Protein AF-A0A674JJE7-F1 (afdb_monomer)

Secondary structure (DSSP, 8-state):
------TTTTS-HHHHHHHHHHHHHHHHSPPTTEEEEE-SS-TT-EEEEEPPS----GGGSPP-----TTGGGG------------

Mean predicted aligned error: 15.73 Å

Structure (mmCIF, N/CA/C/O backbone):
data_AF-A0A674JJE7-F1
#
_entry.id   AF-A0A674JJE7-F1
#
loop_
_atom_site.group_PDB
_atom_site.id
_atom_site.type_symbol
_atom_site.label_atom_id
_atom_site.label_alt_id
_atom_site.label_comp_id
_atom_site.label_asym_id
_atom_site.label_entity_id
_atom_site.label_seq_id
_atom_site.pdbx_PDB_ins_code
_atom_site.Cartn_x
_atom_site.Cartn_y
_atom_site.Cartn_z
_atom_site.occupancy
_atom_site.B_iso_or_equiv
_atom_site.auth_seq_id
_atom_site.auth_comp_id
_atom_site.auth_asym_id
_atom_site.auth_atom_id
_atom_site.pdbx_PDB_model_num
ATOM 1 N N . MET A 1 1 ? 30.047 -6.467 -1.507 1.00 48.69 1 MET A N 1
ATOM 2 C CA . MET A 1 1 ? 28.988 -5.441 -1.583 1.00 48.69 1 MET A CA 1
ATOM 3 C C . MET A 1 1 ? 27.818 -6.079 -2.307 1.00 48.69 1 MET A C 1
ATOM 5 O O . MET A 1 1 ? 28.036 -6.566 -3.407 1.00 48.69 1 MET A O 1
ATOM 9 N N . LEU A 1 2 ? 26.651 -6.197 -1.671 1.00 52.53 2 LEU A N 1
ATOM 10 C CA . LEU A 1 2 ? 25.441 -6.680 -2.341 1.00 52.53 2 LEU A CA 1
ATOM 11 C C . LEU A 1 2 ? 24.828 -5.480 -3.063 1.00 52.53 2 LEU A C 1
ATOM 13 O O . LEU A 1 2 ? 24.576 -4.459 -2.428 1.00 52.53 2 LEU A O 1
ATOM 17 N N . THR A 1 3 ? 24.670 -5.565 -4.379 1.00 56.06 3 THR A N 1
ATOM 18 C CA . THR A 1 3 ? 23.937 -4.556 -5.146 1.00 56.06 3 THR A CA 1
ATOM 19 C C . THR A 1 3 ? 22.464 -4.647 -4.75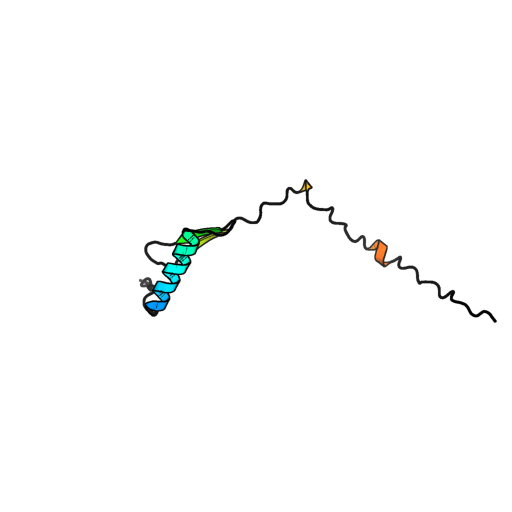0 1.00 56.06 3 THR A C 1
ATOM 21 O O . THR A 1 3 ? 21.915 -5.751 -4.823 1.00 56.06 3 THR A O 1
ATOM 24 N N . PRO A 1 4 ? 21.815 -3.556 -4.306 1.00 65.06 4 PRO A N 1
ATOM 25 C CA . PRO A 1 4 ? 20.374 -3.570 -4.116 1.00 65.06 4 PRO A CA 1
ATOM 26 C C . PRO A 1 4 ? 19.750 -3.799 -5.492 1.00 65.06 4 PRO A C 1
ATOM 28 O O . PRO A 1 4 ? 19.906 -2.992 -6.404 1.00 65.06 4 PRO A O 1
ATOM 31 N N . ASN A 1 5 ? 19.147 -4.969 -5.667 1.00 61.22 5 ASN A N 1
ATOM 32 C CA . ASN A 1 5 ? 18.453 -5.327 -6.890 1.00 61.22 5 ASN A CA 1
ATOM 33 C C . ASN A 1 5 ? 17.204 -4.443 -6.944 1.00 61.22 5 ASN A C 1
ATOM 35 O O . ASN A 1 5 ? 16.382 -4.542 -6.032 1.00 61.22 5 ASN A O 1
ATOM 39 N N . SER A 1 6 ? 17.059 -3.572 -7.945 1.00 64.19 6 SER A N 1
ATOM 40 C CA . SER A 1 6 ? 15.806 -2.827 -8.073 1.00 64.19 6 SER A CA 1
ATOM 41 C C . SER A 1 6 ? 14.740 -3.825 -8.508 1.00 64.19 6 SER A C 1
ATOM 43 O O . SER A 1 6 ? 14.809 -4.423 -9.583 1.00 64.19 6 SER A O 1
ATOM 45 N N . ASN A 1 7 ? 13.759 -4.064 -7.642 1.00 64.44 7 ASN A N 1
ATOM 46 C CA . ASN A 1 7 ? 12.770 -5.128 -7.824 1.00 64.44 7 ASN A CA 1
ATOM 47 C C . ASN A 1 7 ? 11.891 -4.909 -9.079 1.00 64.44 7 ASN A C 1
ATOM 49 O O . ASN A 1 7 ? 11.275 -5.836 -9.602 1.00 64.44 7 ASN A O 1
ATOM 53 N N . VAL A 1 8 ? 11.898 -3.685 -9.614 1.00 69.12 8 VAL A N 1
ATOM 54 C CA . VAL A 1 8 ? 11.183 -3.265 -10.825 1.00 69.12 8 VAL A CA 1
ATOM 55 C C . VAL A 1 8 ? 11.915 -3.551 -12.143 1.00 69.12 8 VAL A C 1
ATOM 57 O O . VAL A 1 8 ? 11.266 -3.555 -13.187 1.00 69.12 8 VAL A O 1
ATOM 60 N N . GLU A 1 9 ? 13.227 -3.821 -12.140 1.00 74.06 9 GLU A N 1
ATOM 61 C CA . GLU A 1 9 ? 14.041 -3.923 -13.373 1.00 74.06 9 GLU A CA 1
ATOM 62 C C . GLU A 1 9 ? 13.626 -5.082 -14.294 1.00 74.06 9 GLU A C 1
ATOM 64 O O . GLU A 1 9 ? 13.868 -5.040 -15.499 1.00 74.06 9 GLU A O 1
ATOM 69 N N . ASN A 1 10 ? 12.961 -6.102 -13.744 1.00 79.75 10 ASN A N 1
ATOM 70 C CA . ASN A 1 10 ? 12.496 -7.278 -14.484 1.00 79.75 10 ASN A CA 1
ATOM 71 C C . ASN A 1 10 ? 10.986 -7.266 -14.779 1.00 79.75 10 ASN A C 1
ATOM 73 O O . ASN A 1 10 ? 10.463 -8.229 -15.344 1.00 79.75 10 ASN A O 1
ATOM 77 N N . LEU A 1 11 ? 10.264 -6.208 -14.397 1.00 81.94 11 LEU A N 1
ATOM 78 C CA . LEU A 1 11 ? 8.817 -6.136 -14.581 1.00 81.94 11 LEU A CA 1
ATOM 79 C C . LEU A 1 11 ? 8.460 -5.445 -15.905 1.00 81.94 11 LEU A C 1
ATOM 81 O O . LEU A 1 11 ? 8.977 -4.367 -16.204 1.00 81.94 11 LEU A O 1
ATOM 85 N N . PRO A 1 12 ? 7.528 -6.003 -16.705 1.00 89.25 12 PRO A N 1
ATOM 86 C CA . PRO A 1 12 ? 7.030 -5.312 -17.885 1.00 89.25 12 PRO A CA 1
ATOM 87 C C . PRO A 1 12 ? 6.443 -3.935 -17.517 1.00 89.25 12 PRO A C 1
ATOM 89 O O . PRO A 1 12 ? 5.730 -3.833 -16.514 1.00 89.25 12 PRO A O 1
ATOM 92 N N . PRO A 1 1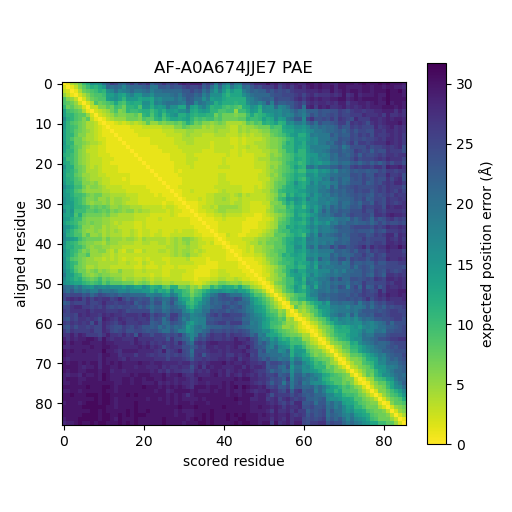3 ? 6.612 -2.888 -18.350 1.00 88.19 13 PRO A N 1
ATOM 93 C CA . PRO A 1 13 ? 6.148 -1.533 -18.024 1.00 88.19 13 PRO A CA 1
ATOM 94 C C . PRO A 1 13 ? 4.652 -1.436 -17.695 1.00 88.19 13 PRO A C 1
ATOM 96 O O . PRO A 1 13 ? 4.227 -0.599 -16.897 1.00 88.19 13 PRO A O 1
ATOM 99 N N . HIS A 1 14 ? 3.834 -2.300 -18.305 1.00 92.19 14 HIS A N 1
ATOM 100 C CA . HIS A 1 14 ? 2.402 -2.342 -18.025 1.00 92.19 14 HIS A CA 1
ATOM 101 C C . HIS A 1 14 ? 2.101 -2.862 -16.611 1.00 92.19 14 HIS A C 1
ATOM 103 O O . HIS A 1 14 ? 1.164 -2.372 -15.992 1.00 92.19 14 HIS A O 1
ATOM 109 N N . VAL A 1 15 ? 2.902 -3.796 -16.087 1.00 91.19 15 VAL A N 1
ATOM 110 C CA . VAL A 1 15 ? 2.756 -4.331 -14.726 1.00 91.19 15 VAL A CA 1
ATOM 111 C C . VAL A 1 15 ? 3.078 -3.243 -13.712 1.00 91.19 15 VAL A C 1
ATOM 113 O O . VAL A 1 15 ? 2.276 -2.997 -12.819 1.00 91.19 15 VAL A O 1
ATOM 116 N N . ILE A 1 16 ? 4.180 -2.515 -13.909 1.00 90.38 16 ILE A N 1
ATOM 117 C CA . ILE A 1 16 ? 4.571 -1.393 -13.042 1.00 90.38 16 ILE A CA 1
ATOM 118 C C . ILE A 1 16 ? 3.440 -0.357 -12.971 1.0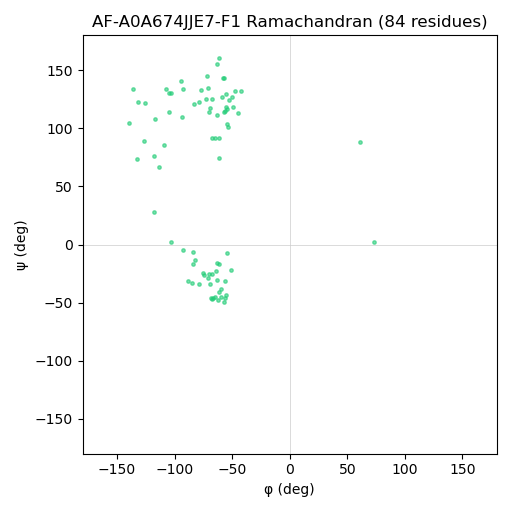0 90.38 16 ILE A C 1
ATOM 120 O O . ILE A 1 16 ? 3.025 0.049 -11.888 1.00 90.38 16 ILE A O 1
ATOM 124 N N . ARG A 1 17 ? 2.858 0.010 -14.121 1.00 91.56 17 ARG A N 1
ATOM 125 C CA . ARG A 1 17 ? 1.702 0.922 -14.179 1.00 91.56 17 ARG A CA 1
ATOM 126 C C . ARG A 1 17 ? 0.476 0.409 -13.425 1.00 91.56 17 ARG A C 1
ATOM 128 O O . ARG A 1 17 ? -0.241 1.220 -12.842 1.00 91.56 17 ARG A O 1
ATOM 135 N N . LEU A 1 18 ? 0.199 -0.894 -13.479 1.00 93.94 18 LEU A N 1
ATOM 136 C CA . LEU A 1 18 ? -0.923 -1.486 -12.749 1.00 93.94 18 LEU A CA 1
ATOM 137 C C . LEU A 1 18 ? -0.688 -1.409 -11.241 1.00 93.94 18 LEU A C 1
ATOM 139 O O . LEU A 1 18 ? -1.571 -0.932 -10.536 1.00 93.94 18 LEU A O 1
ATOM 143 N N . VAL A 1 19 ? 0.514 -1.761 -10.776 1.00 92.06 19 VAL A N 1
ATOM 144 C CA . VAL A 1 19 ? 0.891 -1.653 -9.358 1.00 92.06 19 VAL A CA 1
ATOM 145 C C . VAL A 1 19 ? 0.731 -0.213 -8.867 1.00 92.06 19 VAL A C 1
ATOM 147 O O . VAL A 1 19 ? 0.031 0.015 -7.886 1.00 92.06 19 VAL A O 1
ATOM 150 N N . TYR A 1 20 ? 1.263 0.778 -9.596 1.00 91.69 20 TYR A N 1
ATOM 151 C CA . TYR A 1 20 ? 1.070 2.196 -9.257 1.00 91.69 20 TYR A CA 1
ATOM 152 C C . TYR A 1 20 ? -0.408 2.579 -9.137 1.00 91.69 20 TYR A C 1
ATOM 154 O O . TYR A 1 20 ? -0.787 3.298 -8.215 1.00 91.69 20 TYR A O 1
ATOM 162 N N . LYS A 1 21 ? -1.254 2.109 -10.061 1.00 94.06 21 LYS A N 1
ATOM 163 C CA . LYS A 1 21 ? -2.687 2.415 -10.045 1.00 94.06 21 LYS A CA 1
ATOM 164 C C . LYS A 1 21 ? -3.373 1.822 -8.816 1.00 94.06 21 LYS A C 1
ATOM 166 O O . LYS A 1 21 ? -4.169 2.515 -8.184 1.00 94.06 21 LYS A O 1
ATOM 171 N N . GLU A 1 22 ? -3.089 0.568 -8.482 1.00 94.31 22 GLU A N 1
ATOM 172 C CA . GLU A 1 22 ? -3.709 -0.096 -7.334 1.00 94.31 22 GLU A CA 1
ATOM 173 C C . GLU A 1 22 ? -3.234 0.506 -6.016 1.00 94.31 22 GLU A C 1
ATOM 175 O O . GLU A 1 22 ? -4.062 0.871 -5.186 1.00 94.31 22 GLU A O 1
ATOM 180 N N . VAL A 1 23 ? -1.925 0.718 -5.861 1.00 93.19 23 VAL A N 1
ATOM 181 C CA . VAL A 1 23 ? -1.351 1.370 -4.677 1.00 93.19 23 VAL A CA 1
ATOM 182 C C . VAL A 1 23 ? -1.910 2.786 -4.513 1.00 93.19 23 VAL A C 1
ATOM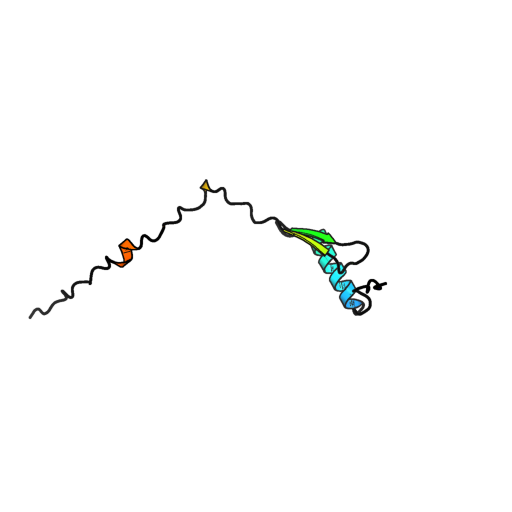 184 O O . VAL A 1 23 ? -2.359 3.150 -3.430 1.00 93.19 23 VAL A O 1
ATOM 187 N N . SER A 1 24 ? -1.987 3.568 -5.594 1.00 92.50 24 SER A N 1
ATOM 188 C CA . SER A 1 24 ? -2.596 4.902 -5.561 1.00 92.50 24 SER A CA 1
ATOM 189 C C . SER A 1 24 ? -4.074 4.849 -5.161 1.00 92.50 24 SER A C 1
ATOM 191 O O . SER A 1 24 ? -4.508 5.655 -4.338 1.00 92.50 24 SER A O 1
ATOM 193 N N . THR A 1 25 ? -4.825 3.864 -5.661 1.00 94.88 25 THR A N 1
ATOM 194 C CA . THR A 1 25 ? -6.230 3.656 -5.277 1.00 94.88 25 THR A CA 1
ATOM 195 C C . THR A 1 25 ? -6.341 3.340 -3.786 1.00 94.88 25 THR A C 1
ATOM 197 O O . THR A 1 25 ? -7.096 4.007 -3.092 1.00 94.88 25 THR A O 1
ATOM 200 N N . LEU A 1 26 ? -5.528 2.413 -3.270 1.00 93.44 26 LEU A N 1
ATOM 201 C CA . LEU A 1 26 ? -5.509 2.042 -1.851 1.00 93.44 26 LEU A CA 1
ATOM 202 C C . LEU A 1 26 ? -5.096 3.195 -0.926 1.00 93.44 26 LEU A C 1
ATOM 204 O O . LEU A 1 26 ? -5.533 3.244 0.218 1.00 93.44 26 LEU A O 1
ATOM 208 N N . THR A 1 27 ? -4.247 4.113 -1.395 1.00 91.75 27 THR A N 1
ATOM 209 C CA . THR A 1 27 ? -3.881 5.316 -0.624 1.00 91.75 27 THR A CA 1
ATOM 210 C C . THR A 1 27 ? -4.944 6.414 -0.675 1.00 91.75 27 THR A C 1
ATOM 212 O O . THR A 1 27 ? -5.112 7.133 0.305 1.00 91.75 27 THR A O 1
ATOM 215 N N . SER A 1 28 ? -5.653 6.559 -1.800 1.00 94.31 28 SER A N 1
ATOM 216 C CA . SER A 1 28 ? -6.648 7.626 -1.996 1.00 94.31 28 SER A CA 1
ATOM 217 C C . SER A 1 28 ? -8.026 7.263 -1.443 1.00 94.31 28 SER A C 1
ATOM 219 O O . SER A 1 28 ? -8.745 8.142 -0.976 1.00 94.31 28 SER A O 1
ATOM 221 N N . ASP A 1 29 ? -8.380 5.982 -1.496 1.00 94.56 29 ASP A N 1
ATOM 222 C CA . ASP A 1 29 ? -9.625 5.415 -0.978 1.00 94.56 29 ASP A CA 1
ATOM 223 C C . ASP A 1 29 ? -9.303 4.157 -0.148 1.00 94.56 29 ASP A C 1
ATOM 225 O O . ASP A 1 29 ? -9.452 3.023 -0.620 1.00 94.56 29 ASP A O 1
ATOM 229 N N . PRO A 1 30 ? -8.741 4.336 1.062 1.00 92.12 30 PRO A N 1
ATOM 230 C CA . PRO A 1 30 ? -8.351 3.219 1.903 1.00 92.12 30 PRO A CA 1
ATOM 231 C C . PRO A 1 30 ? -9.583 2.491 2.467 1.00 92.12 30 PRO A C 1
ATOM 233 O O . PRO A 1 30 ? -10.489 3.135 3.004 1.00 92.12 30 PRO A O 1
ATOM 236 N N . PRO A 1 31 ? -9.611 1.146 2.430 1.00 90.88 31 PRO A N 1
ATOM 237 C CA . PRO A 1 31 ? -10.645 0.371 3.108 1.00 90.88 31 PRO A CA 1
ATOM 238 C C . PRO A 1 31 ? -10.643 0.585 4.629 1.00 90.88 31 PRO A C 1
ATOM 240 O O . PRO A 1 31 ? -9.636 0.981 5.220 1.00 90.88 31 PRO A O 1
ATOM 243 N N . GLU A 1 32 ? -11.761 0.260 5.283 1.00 89.06 32 GLU A N 1
ATOM 244 C CA . GLU A 1 32 ? -11.891 0.395 6.737 1.00 89.06 32 GLU A CA 1
ATOM 245 C C . GLU A 1 32 ? -10.785 -0.368 7.479 1.00 89.06 32 GLU A C 1
ATOM 247 O O . GLU A 1 32 ? -10.522 -1.544 7.220 1.00 89.06 32 GLU A O 1
ATOM 252 N N . GLY A 1 33 ? -10.127 0.331 8.404 1.00 88.12 33 GLY A N 1
ATOM 253 C CA . GLY A 1 33 ? -9.033 -0.211 9.201 1.00 88.12 33 GLY A CA 1
ATOM 254 C C . GLY A 1 33 ? -7.724 -0.409 8.435 1.00 88.12 33 GLY A C 1
ATOM 255 O O . GLY A 1 33 ? -6.759 -0.866 9.032 1.00 88.12 33 GLY A O 1
ATOM 256 N N . ILE A 1 34 ? -7.627 -0.059 7.149 1.00 92.12 34 ILE A N 1
ATOM 257 C CA . ILE A 1 34 ? -6.388 -0.195 6.373 1.00 92.12 34 ILE A CA 1
ATOM 258 C C . ILE A 1 34 ? -5.737 1.177 6.180 1.00 92.12 34 ILE A C 1
ATOM 260 O O . ILE A 1 34 ? -6.370 2.127 5.735 1.00 92.12 34 ILE A O 1
ATOM 264 N N . LYS A 1 35 ? -4.438 1.282 6.472 1.00 91.50 35 LYS A N 1
ATOM 265 C CA . LYS A 1 35 ? -3.602 2.448 6.140 1.00 91.50 35 LYS A CA 1
ATOM 266 C C . LYS A 1 35 ? -2.385 1.987 5.354 1.00 91.50 35 LYS A C 1
ATOM 268 O O . LYS A 1 35 ? -1.625 1.156 5.848 1.00 91.50 35 LYS A O 1
ATOM 273 N N . VAL A 1 36 ? -2.208 2.519 4.148 1.00 94.31 36 VAL A N 1
ATOM 274 C CA . VAL A 1 36 ? -1.133 2.135 3.222 1.00 94.31 36 VAL A CA 1
ATOM 275 C C . VAL A 1 36 ? -0.085 3.243 3.133 1.00 94.31 36 VAL A C 1
ATOM 277 O O . VAL A 1 36 ? -0.428 4.412 2.976 1.00 94.31 36 VAL A O 1
ATOM 280 N N . PHE A 1 37 ? 1.186 2.858 3.209 1.00 94.06 37 PHE A N 1
ATOM 281 C CA . PHE A 1 37 ? 2.367 3.716 3.158 1.00 94.06 37 PHE A CA 1
ATOM 282 C C . PHE A 1 37 ? 3.305 3.188 2.063 1.00 94.06 37 PHE A C 1
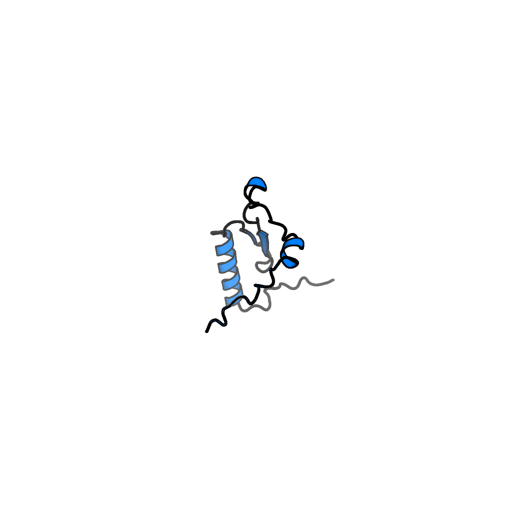ATOM 284 O O . PHE A 1 37 ? 4.127 2.304 2.326 1.00 94.06 37 PHE A O 1
ATOM 291 N N . PRO A 1 38 ? 3.142 3.648 0.813 1.00 91.75 38 PRO A N 1
ATOM 292 C CA . PRO A 1 38 ? 4.039 3.260 -0.265 1.00 91.75 38 PRO A CA 1
ATOM 293 C C . PRO A 1 38 ? 5.410 3.914 -0.095 1.00 91.75 38 PRO A C 1
ATOM 295 O O . PRO A 1 38 ? 5.505 5.062 0.344 1.00 91.75 38 PRO A O 1
ATOM 298 N N . ASN A 1 39 ? 6.463 3.195 -0.471 1.00 90.00 39 ASN A N 1
ATOM 299 C CA . ASN A 1 39 ? 7.801 3.756 -0.566 1.00 90.00 39 ASN A CA 1
ATOM 300 C C . ASN A 1 39 ? 7.927 4.601 -1.849 1.00 90.00 39 ASN A C 1
ATOM 302 O O . ASN A 1 39 ? 7.506 4.187 -2.930 1.00 90.00 39 ASN A O 1
ATOM 306 N N . GLU A 1 40 ? 8.481 5.808 -1.725 1.00 85.25 40 GLU A N 1
ATOM 307 C CA . GLU A 1 40 ? 8.638 6.742 -2.848 1.00 85.25 40 GLU A CA 1
ATOM 308 C C . GLU A 1 40 ? 9.767 6.331 -3.808 1.00 85.25 40 GLU A C 1
ATOM 310 O O . GLU A 1 40 ? 9.719 6.669 -4.992 1.00 85.25 40 GLU A O 1
ATOM 315 N N . GLU A 1 41 ? 10.766 5.593 -3.315 1.00 86.25 41 GLU A N 1
ATOM 316 C CA . GLU A 1 41 ? 11.928 5.138 -4.086 1.00 86.25 41 GLU A CA 1
ATOM 317 C C . GLU A 1 41 ? 11.677 3.792 -4.786 1.00 86.25 41 GLU A C 1
ATOM 319 O O . GLU A 1 41 ? 12.190 3.566 -5.883 1.00 86.25 41 GLU A O 1
ATOM 324 N N . ASP A 1 42 ? 10.860 2.913 -4.194 1.00 85.81 42 ASP A N 1
ATOM 325 C CA . ASP A 1 42 ? 10.492 1.613 -4.770 1.00 85.81 42 ASP A CA 1
ATOM 326 C C . ASP A 1 42 ? 9.007 1.302 -4.544 1.00 85.81 42 ASP A C 1
ATOM 328 O O . ASP A 1 42 ? 8.595 0.871 -3.473 1.00 85.81 42 ASP A O 1
ATOM 332 N N . ILE A 1 43 ? 8.196 1.440 -5.594 1.00 84.19 43 ILE A N 1
ATOM 333 C CA . ILE A 1 43 ? 6.746 1.195 -5.534 1.00 84.19 43 ILE A CA 1
ATOM 334 C C . ILE A 1 43 ? 6.368 -0.250 -5.167 1.00 84.19 43 ILE A C 1
ATOM 336 O O . ILE A 1 43 ? 5.216 -0.522 -4.828 1.00 84.19 43 ILE A O 1
ATOM 340 N N . THR A 1 44 ? 7.302 -1.197 -5.283 1.00 83.88 44 THR A N 1
ATOM 341 C CA . THR A 1 44 ? 7.063 -2.592 -4.896 1.00 83.88 44 THR A CA 1
ATOM 342 C C . THR A 1 44 ? 7.248 -2.826 -3.398 1.00 83.88 44 THR A C 1
ATOM 344 O O . THR A 1 44 ? 6.798 -3.854 -2.890 1.00 83.88 44 THR A O 1
ATOM 347 N N . ASP A 1 45 ? 7.849 -1.868 -2.690 1.00 87.94 45 ASP A N 1
ATOM 348 C CA . ASP A 1 45 ? 7.950 -1.840 -1.238 1.00 87.94 45 ASP A CA 1
ATOM 349 C C . ASP A 1 45 ? 6.788 -1.017 -0.659 1.00 87.94 45 ASP A C 1
ATOM 351 O O . ASP A 1 45 ? 6.693 0.201 -0.824 1.00 87.94 45 ASP A O 1
ATOM 355 N N . VAL A 1 46 ? 5.845 -1.700 -0.005 1.00 91.62 46 VAL A N 1
ATOM 356 C CA . VAL A 1 46 ? 4.630 -1.079 0.536 1.00 91.62 46 VAL A CA 1
ATOM 357 C C . VAL A 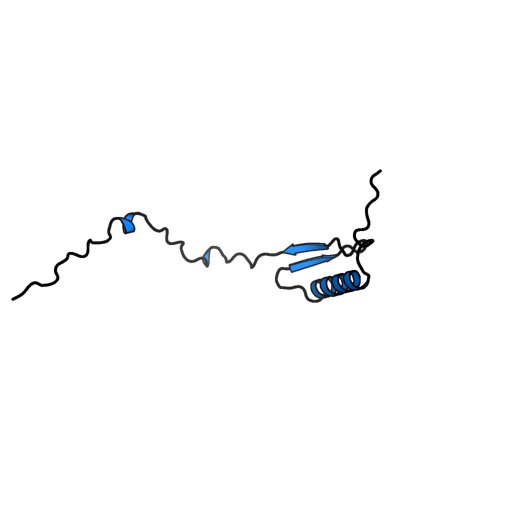1 46 ? 4.423 -1.526 1.977 1.00 91.62 46 VAL A C 1
ATOM 359 O O . VAL A 1 46 ? 4.281 -2.716 2.259 1.00 91.62 46 VAL A O 1
ATOM 362 N N . GLN A 1 47 ? 4.354 -0.564 2.896 1.00 94.19 47 GLN A N 1
ATOM 363 C CA . GLN A 1 47 ? 4.014 -0.810 4.295 1.00 94.19 47 GLN A CA 1
ATOM 364 C C . GLN A 1 47 ? 2.521 -0.603 4.528 1.00 94.19 47 GLN A C 1
ATOM 366 O O . GLN A 1 47 ? 1.907 0.313 3.985 1.00 94.19 47 GLN A O 1
ATOM 371 N N . VAL A 1 48 ? 1.917 -1.456 5.354 1.00 93.69 48 VAL A N 1
ATOM 372 C CA . VAL A 1 48 ? 0.479 -1.409 5.639 1.00 93.69 48 VAL A CA 1
ATOM 373 C C . VAL A 1 48 ? 0.243 -1.581 7.132 1.00 93.69 48 VAL A C 1
ATOM 375 O O . VAL A 1 48 ? 0.804 -2.475 7.761 1.00 93.69 48 VAL A O 1
ATOM 378 N N . THR A 1 49 ? -0.616 -0.737 7.697 1.00 92.00 49 THR A N 1
ATOM 379 C CA . THR A 1 49 ? -1.189 -0.931 9.032 1.00 92.00 49 THR A CA 1
ATOM 380 C C . THR A 1 49 ? -2.621 -1.423 8.886 1.00 92.00 49 THR A C 1
ATOM 382 O O . THR A 1 49 ? -3.397 -0.834 8.135 1.00 92.00 49 THR A O 1
ATOM 385 N N . ILE A 1 50 ? -2.961 -2.494 9.606 1.00 91.44 50 ILE A N 1
ATOM 386 C CA . ILE A 1 50 ? -4.312 -3.059 9.651 1.00 91.44 50 ILE A CA 1
ATOM 387 C C . ILE A 1 50 ? -4.824 -2.936 11.085 1.00 91.44 50 ILE A C 1
ATOM 389 O O . ILE A 1 50 ? -4.366 -3.633 11.991 1.00 91.44 50 ILE A O 1
ATOM 393 N N . GLU A 1 51 ? -5.762 -2.027 11.288 1.00 86.19 51 GLU A N 1
ATOM 394 C CA . GLU A 1 51 ? -6.557 -1.904 12.498 1.00 86.19 51 GLU A CA 1
ATOM 395 C C . GLU A 1 51 ? -7.658 -2.968 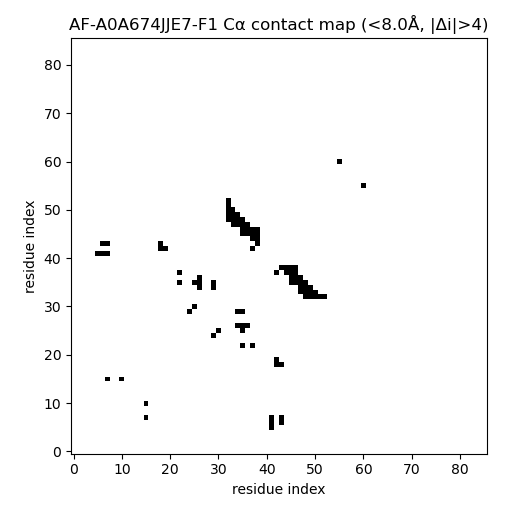12.435 1.00 86.19 51 GLU A C 1
ATOM 397 O O . GLU A 1 51 ? -8.421 -3.049 11.472 1.00 86.19 51 GLU A O 1
ATOM 402 N N . GLY A 1 52 ? -7.708 -3.840 13.444 1.00 71.88 52 GLY A N 1
ATOM 403 C CA . GLY A 1 52 ? -8.771 -4.835 13.534 1.00 71.88 52 GLY A CA 1
ATOM 404 C C . GLY A 1 52 ? -10.135 -4.158 13.700 1.00 71.88 52 GLY A C 1
ATOM 405 O O . GLY A 1 52 ? -10.190 -3.042 14.228 1.00 71.88 52 GLY A O 1
ATOM 406 N N . PRO A 1 53 ? -11.239 -4.827 13.311 1.00 70.19 53 PRO A N 1
ATOM 407 C CA . PRO A 1 53 ? -12.568 -4.351 13.670 1.00 70.19 53 PRO A CA 1
ATOM 408 C C . PRO A 1 53 ? -12.565 -4.157 15.182 1.00 70.19 53 PRO A C 1
ATOM 410 O O . PRO A 1 53 ? -12.145 -5.066 15.908 1.00 70.19 53 PRO A O 1
ATOM 413 N N . GLY A 1 54 ?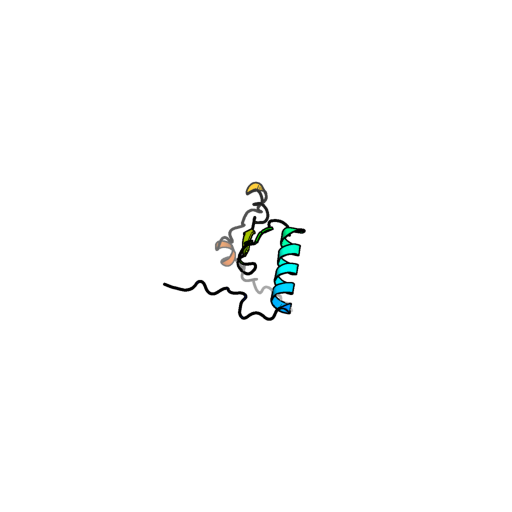 -12.901 -2.939 15.620 1.00 67.00 54 GLY A N 1
ATOM 414 C CA . GLY A 1 54 ? -12.720 -2.501 17.000 1.00 67.00 54 GLY A CA 1
ATOM 415 C C . GLY A 1 54 ? -13.124 -3.608 17.961 1.00 67.00 54 GLY A C 1
ATOM 416 O O . GLY A 1 54 ? -14.161 -4.242 17.757 1.00 67.00 54 GLY A O 1
ATOM 417 N N . LEU A 1 55 ? -12.270 -3.889 18.952 1.00 58.34 55 LEU A N 1
ATOM 418 C CA . LEU A 1 55 ? -12.570 -4.871 19.987 1.00 58.34 55 LEU A CA 1
ATOM 419 C C . LEU A 1 55 ? -14.005 -4.611 20.438 1.00 58.34 55 LEU A C 1
ATOM 421 O O . LEU A 1 55 ? -14.282 -3.544 20.990 1.00 58.34 55 LEU A O 1
ATOM 425 N N . LEU A 1 56 ? -14.916 -5.551 20.169 1.00 65.00 56 LEU A N 1
ATOM 426 C CA . LEU A 1 56 ? -16.217 -5.511 20.816 1.00 65.00 56 LEU A CA 1
ATOM 427 C C . LEU A 1 56 ? -15.907 -5.345 22.304 1.00 65.00 56 LEU A C 1
ATOM 429 O O . LEU A 1 56 ? -15.068 -6.106 22.813 1.00 65.00 56 LEU A O 1
ATOM 433 N N . PRO A 1 57 ? -16.487 -4.342 22.991 1.00 65.69 57 PRO A N 1
ATOM 434 C CA . PRO A 1 57 ? -16.297 -4.222 24.421 1.00 65.69 57 PRO A CA 1
ATOM 435 C C . PRO A 1 57 ? -16.531 -5.606 25.015 1.00 65.69 57 PRO A C 1
ATOM 437 O O . PRO A 1 57 ? -17.510 -6.258 24.660 1.00 65.69 57 PRO A O 1
ATOM 440 N N . HIS A 1 58 ? -15.644 -6.094 25.886 1.00 62.81 58 HIS A N 1
ATOM 441 C CA . HIS A 1 58 ? -15.798 -7.434 26.471 1.00 62.81 58 HIS A CA 1
ATOM 442 C C . HIS A 1 58 ? -17.200 -7.669 27.072 1.00 62.81 58 HIS A C 1
ATOM 444 O O . HIS A 1 58 ? -17.623 -8.812 27.205 1.00 62.81 58 HIS A O 1
ATOM 450 N N . GLN A 1 59 ? -17.913 -6.589 27.408 1.00 65.62 59 GLN A N 1
ATOM 451 C CA . GLN A 1 59 ? -19.292 -6.589 27.887 1.00 65.62 59 GLN A CA 1
ATOM 452 C C . GLN A 1 59 ? -20.345 -7.020 26.847 1.00 65.62 59 GLN A C 1
ATOM 454 O O . GLN A 1 59 ? -21.380 -7.531 27.259 1.00 65.62 59 GLN A O 1
ATOM 459 N N . ASP A 1 60 ? -20.097 -6.868 25.542 1.00 70.38 60 ASP A N 1
ATOM 460 C CA . ASP A 1 60 ? -21.028 -7.244 24.460 1.00 70.38 60 ASP A CA 1
ATOM 461 C C . ASP A 1 60 ? -20.801 -8.666 23.923 1.00 70.38 60 ASP A C 1
ATOM 463 O O . ASP A 1 60 ? -21.560 -9.161 23.086 1.00 70.38 60 ASP A O 1
ATOM 467 N N . LEU A 1 61 ? -19.762 -9.362 24.397 1.00 65.81 61 LEU A N 1
ATOM 468 C CA . LEU A 1 61 ? -19.557 -10.759 24.032 1.00 65.81 61 LEU A CA 1
ATOM 469 C C . LEU A 1 61 ? -20.608 -11.626 24.746 1.00 65.81 61 LEU A C 1
ATOM 471 O O . LEU A 1 61 ? -20.685 -11.596 25.978 1.00 65.81 61 LEU A O 1
ATOM 475 N N . PRO A 1 62 ? -21.397 -12.444 24.018 1.00 75.31 62 PRO A N 1
ATOM 476 C CA . PRO A 1 62 ? -22.313 -13.371 24.659 1.00 75.31 62 PRO A CA 1
ATOM 477 C C . PRO A 1 62 ? -21.520 -14.304 25.582 1.00 75.31 62 PRO A C 1
ATOM 479 O O . PRO A 1 62 ? -20.399 -14.702 25.238 1.00 75.31 62 PRO A O 1
ATOM 482 N N . PRO A 1 63 ? -22.075 -14.685 26.747 1.00 76.19 63 PRO A N 1
ATOM 483 C CA . PRO A 1 63 ? -21.394 -15.585 27.659 1.00 76.19 63 PRO A CA 1
ATOM 484 C C . PRO A 1 63 ? -21.028 -16.861 26.902 1.00 76.19 63 PRO A C 1
ATOM 486 O O . PRO A 1 63 ? -21.901 -17.572 26.396 1.00 76.19 63 PRO A O 1
ATOM 489 N N . GLN A 1 64 ? -19.725 -17.134 26.810 1.00 70.50 64 GLN A N 1
ATOM 490 C CA . GLN A 1 64 ? -19.182 -18.362 26.243 1.00 70.50 64 GLN A CA 1
ATOM 491 C C . GLN A 1 64 ? -19.703 -19.507 27.112 1.00 70.50 64 GLN A C 1
ATOM 493 O O . GLN A 1 64 ? -19.134 -19.823 28.159 1.00 70.50 64 GLN A O 1
ATOM 498 N N . ARG A 1 65 ? -20.853 -20.080 26.735 1.00 69.38 65 ARG A N 1
ATOM 499 C CA . ARG A 1 65 ? -21.489 -21.169 27.471 1.00 69.38 65 ARG A CA 1
ATOM 500 C C . ARG A 1 65 ? -20.573 -22.374 27.336 1.00 69.38 65 ARG A C 1
ATOM 502 O O . ARG A 1 65 ? -20.657 -23.127 26.366 1.00 69.38 65 ARG A O 1
ATOM 509 N N . GLY A 1 66 ? -19.661 -22.520 28.295 1.00 64.56 66 GLY A N 1
ATOM 510 C CA . GLY A 1 66 ? -18.803 -23.684 28.406 1.00 64.56 66 GLY A CA 1
ATOM 511 C C . GLY A 1 66 ? -19.695 -24.911 28.321 1.00 64.56 66 GLY A C 1
ATOM 512 O O . GLY A 1 66 ? -20.616 -25.068 29.123 1.00 64.56 66 GLY A O 1
ATOM 513 N N . ARG A 1 67 ? -19.483 -25.753 27.305 1.00 66.94 67 ARG A N 1
ATOM 514 C CA . ARG A 1 67 ? -20.156 -27.048 27.228 1.00 66.94 67 ARG A CA 1
ATOM 515 C C . ARG A 1 67 ? -19.654 -27.865 28.414 1.00 66.94 67 ARG A C 1
ATOM 517 O O . ARG A 1 67 ? -18.605 -28.506 28.335 1.00 66.94 67 ARG A O 1
ATOM 524 N N . GLN A 1 68 ? -20.370 -27.795 29.534 1.00 63.91 68 GLN A N 1
ATOM 525 C CA . GLN A 1 68 ? -20.113 -28.622 30.697 1.00 63.91 68 GLN A CA 1
ATOM 526 C C . GLN A 1 68 ? -20.214 -30.068 30.207 1.00 63.91 68 GLN A C 1
ATOM 528 O O . GLN A 1 68 ? -21.273 -30.541 29.810 1.00 63.91 68 GLN A O 1
ATOM 533 N N . ARG A 1 69 ? -19.102 -30.809 30.230 1.00 61.78 69 ARG A N 1
ATOM 534 C CA . ARG A 1 69 ? -19.051 -32.230 29.826 1.00 61.78 69 ARG A CA 1
ATOM 535 C C . ARG A 1 69 ? -20.063 -33.131 30.564 1.00 61.78 69 ARG A C 1
ATOM 537 O O . ARG A 1 69 ? -20.196 -34.301 30.218 1.00 61.78 69 ARG A O 1
ATOM 544 N N . ARG A 1 70 ? -20.761 -32.606 31.576 1.00 58.81 70 ARG A N 1
ATOM 545 C CA . ARG A 1 70 ? -21.799 -33.298 32.345 1.00 58.81 70 ARG A CA 1
ATOM 546 C C . ARG A 1 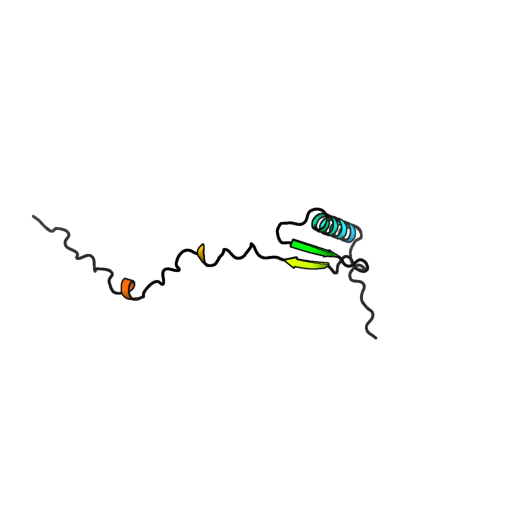70 ? -23.086 -33.519 31.537 1.00 58.81 70 ARG A C 1
ATOM 548 O O . ARG A 1 70 ? -23.711 -34.552 31.743 1.00 58.81 70 ARG A O 1
ATOM 555 N N . ASP A 1 71 ? -23.407 -32.663 30.563 1.00 56.06 71 ASP A N 1
ATOM 556 C CA . ASP A 1 71 ? -24.604 -32.819 29.716 1.00 56.06 71 ASP A CA 1
ATOM 557 C C . ASP A 1 71 ? -24.501 -33.999 28.732 1.00 56.06 71 ASP A C 1
ATOM 559 O O . ASP A 1 71 ? -25.505 -34.590 28.345 1.00 56.06 71 ASP A O 1
ATOM 563 N N . LEU A 1 72 ? -23.283 -34.413 28.358 1.00 58.56 72 LEU A N 1
ATOM 564 C CA . LEU A 1 72 ? -23.096 -35.540 27.435 1.00 58.56 72 LEU A CA 1
ATOM 565 C C . LEU A 1 72 ? -23.337 -36.902 28.109 1.00 58.56 72 LEU A C 1
ATOM 567 O O . LEU A 1 72 ? -23.695 -37.863 27.432 1.00 58.56 72 LEU A O 1
ATOM 571 N N . ARG A 1 73 ? -23.176 -36.991 29.439 1.00 60.00 73 ARG A N 1
ATOM 572 C CA . ARG A 1 73 ? -23.436 -38.221 30.211 1.00 60.00 73 ARG A CA 1
ATOM 573 C C . ARG A 1 73 ? -24.901 -38.412 30.601 1.00 60.00 73 ARG A C 1
ATOM 575 O O . ARG A 1 73 ? -25.223 -39.465 31.139 1.00 60.00 73 ARG A O 1
ATOM 582 N N . GLN A 1 74 ? -25.765 -37.434 30.336 1.00 53.94 74 GLN A N 1
ATOM 583 C CA . GLN A 1 74 ? -27.189 -37.501 30.666 1.00 53.94 74 GLN A CA 1
ATOM 584 C C . GLN A 1 74 ? -28.087 -37.436 29.431 1.00 53.94 74 GLN A C 1
ATOM 586 O O . GLN A 1 74 ? -29.233 -37.015 29.552 1.00 53.94 74 GLN A O 1
ATOM 591 N N . ARG A 1 75 ? -27.631 -37.890 28.249 1.00 58.16 75 ARG A N 1
ATOM 592 C CA . ARG A 1 75 ? -28.621 -38.324 27.252 1.00 58.16 75 ARG A CA 1
ATOM 593 C C . ARG A 1 75 ? -29.465 -39.397 27.943 1.00 58.16 75 ARG A C 1
ATOM 595 O O . ARG A 1 75 ? -28.893 -40.431 28.300 1.00 58.16 75 ARG A O 1
ATOM 602 N N . PRO A 1 76 ? -30.769 -39.176 28.176 1.00 55.25 76 PRO A N 1
ATOM 603 C CA . PRO A 1 76 ? -31.621 -40.269 28.583 1.00 55.25 76 PRO A CA 1
ATOM 604 C C . PRO A 1 76 ? -31.507 -41.277 27.444 1.00 55.25 76 PRO A C 1
ATOM 606 O O . PRO A 1 76 ? -31.662 -40.906 26.278 1.00 55.25 76 PRO A O 1
ATOM 609 N N . GLN A 1 77 ? -31.174 -42.530 27.750 1.00 56.44 77 GLN A N 1
ATOM 610 C CA . GLN A 1 77 ? -31.618 -43.603 26.874 1.00 56.44 77 GLN A CA 1
ATOM 611 C C . GLN A 1 77 ? -33.125 -43.414 26.804 1.00 56.44 77 GLN A C 1
ATOM 613 O O . GLN A 1 77 ? -33.812 -43.621 27.803 1.00 56.44 77 GLN A O 1
ATOM 618 N N . GLU A 1 78 ? -33.596 -42.876 25.681 1.00 59.00 78 GLU A N 1
ATOM 619 C CA . GLU A 1 78 ? -35.004 -42.786 25.356 1.00 59.00 78 GLU A CA 1
ATOM 620 C C . GLU A 1 78 ? -35.520 -44.210 25.507 1.00 59.00 78 GLU A C 1
ATOM 622 O O . GLU A 1 78 ? -35.170 -45.117 24.747 1.00 59.00 78 GLU A O 1
ATOM 627 N N . ARG A 1 79 ? -36.178 -44.431 26.644 1.00 58.16 79 ARG A N 1
ATOM 628 C CA . ARG A 1 79 ? -36.719 -45.709 27.051 1.00 58.16 79 ARG A CA 1
ATOM 629 C C . ARG A 1 79 ? -37.597 -46.131 25.885 1.00 58.16 79 ARG A C 1
ATOM 631 O O . ARG A 1 79 ? -38.551 -45.426 25.569 1.00 58.16 79 ARG A O 1
ATOM 638 N N . LEU A 1 80 ? -37.241 -47.236 25.233 1.00 61.81 80 LEU A N 1
ATOM 639 C CA . LEU A 1 80 ? -38.095 -47.950 24.291 1.00 61.81 80 LEU A CA 1
ATOM 640 C C . LEU A 1 80 ? -39.342 -48.419 25.058 1.00 61.81 80 LEU A C 1
ATOM 642 O O . LEU A 1 80 ? -39.482 -49.579 25.417 1.00 61.81 80 LEU A O 1
ATOM 646 N N . GLU A 1 81 ? -40.234 -47.488 25.363 1.00 61.91 81 GLU A N 1
ATOM 647 C CA . GLU A 1 81 ? -41.608 -47.723 25.769 1.00 61.91 81 GLU A CA 1
ATOM 648 C C . GLU A 1 81 ? -42.496 -47.177 24.665 1.00 61.91 81 GLU A C 1
ATOM 650 O O . GLU A 1 81 ? -43.217 -46.193 24.787 1.00 61.91 81 GLU A O 1
ATOM 655 N N . GLY A 1 82 ? -42.391 -47.858 23.532 1.00 55.75 82 GLY A N 1
ATOM 656 C CA . GLY A 1 82 ? -43.292 -47.740 22.409 1.00 55.75 82 GLY A CA 1
ATOM 657 C C . GLY A 1 82 ? -43.960 -49.083 22.170 1.00 55.75 82 GLY A C 1
ATOM 658 O O . GLY A 1 82 ? -43.618 -49.772 21.222 1.00 55.75 82 GLY A O 1
ATOM 659 N N . ARG A 1 83 ? -44.937 -49.411 23.021 1.00 58.09 83 ARG A N 1
ATOM 660 C CA . ARG A 1 83 ? -46.225 -49.950 22.563 1.00 58.09 83 ARG A CA 1
ATOM 661 C C . ARG A 1 83 ? -46.172 -51.285 21.794 1.00 58.09 83 ARG A C 1
ATOM 663 O O . ARG A 1 83 ? -46.254 -51.311 20.573 1.00 58.09 83 ARG A O 1
ATOM 670 N N . ALA A 1 84 ? -46.227 -52.395 22.527 1.00 50.81 84 ALA A N 1
ATOM 671 C CA . ALA A 1 84 ? -46.947 -53.580 22.062 1.00 50.81 84 ALA A CA 1
ATOM 672 C C . ALA A 1 84 ? -48.205 -53.724 22.925 1.00 50.81 84 ALA A C 1
ATOM 674 O O . ALA A 1 84 ? -48.197 -54.358 23.975 1.00 50.81 84 ALA A O 1
ATOM 675 N N . GLY A 1 85 ? -49.265 -53.034 22.513 1.00 61.75 85 GLY A N 1
ATOM 676 C CA . GLY A 1 85 ? -50.623 -53.439 22.842 1.00 61.75 85 GLY A CA 1
ATOM 677 C C . GLY A 1 85 ? -51.212 -54.048 21.581 1.00 61.75 85 GLY A C 1
ATOM 678 O O . GLY A 1 85 ? -51.299 -53.330 20.586 1.00 61.75 85 GLY A O 1
ATOM 679 N N . HIS A 1 86 ? -51.502 -55.347 21.593 1.00 42.88 86 HIS A N 1
ATOM 680 C CA . HIS A 1 86 ? -52.844 -55.933 21.484 1.00 42.88 86 HIS A CA 1
ATOM 681 C C . HIS A 1 86 ? -52.752 -57.462 21.401 1.00 42.88 86 HIS A C 1
ATOM 683 O O . HIS A 1 86 ? -51.773 -57.956 20.800 1.00 42.88 86 HIS A O 1
#

pLDDT: mean 75.99, std 15.26, range [42.88, 94.88]

InterPro domains:
  IPR016135 Ubiquitin-conjugating enzyme/RWD-like [G3DSA:3.10.110.10] (3-73)
  IPR016135 Ubiquitin-conjugating enzyme/RWD-like [SSF54495] (6-54)

Nearest PDB structures (foldseek):
  5bnb-assembly4_D  TM=9.209E-01  e=6.275E-05  Homo sapiens
  7ahf-assembly1_B  TM=8.080E-01  e=9.037E-05  Homo sapiens
  6s96-assembly1_B  TM=7.570E-01  e=9.037E-05  Homo sapiens
  3e95-assembly1_A  TM=8.996E-01  e=4.795E-02  Plasmodium falciparum 3D7
  7p5x-assembly1_AY  TM=4.685E-01  e=7.362E+00  Mycolicibacterium smegmatis MC2 155

Radius of gyration: 29.81 Å; Cα contacts (8 Å, |Δi|>4): 48; chains: 1; bounding box: 82×64×50 Å

Foldseek 3Di:
DDDPDQPCPPPDPVVVVVLVVVLVCCCVPPPPQKHKDADPVHRVDIDIGGDDPPPPPPVPDDPPPPPPCVVVVPPPPPPPPPDDDD

Solvent-accessible surface area (backbone atoms only — not comparable to full-atom values): 5874 Å² total; per-residue (Å²): 135,83,77,82,74,65,85,63,79,84,53,56,73,70,55,55,53,49,51,53,51,51,55,50,44,42,57,76,61,49,58,92,46,44,46,62,48,69,39,92,90,41,80,89,46,68,48,73,48,76,52,69,81,72,77,71,56,79,84,74,55,73,80,81,76,71,80,60,76,67,63,75,76,59,63,69,76,76,71,89,79,75,80,90,82,132

Sequence (86 aa):
MLTPNSNVENLPPHVIRLVYKEVSTLTSDPPEGIKVFPNEEDITDVQVTIEGPGLLPHQDLPPQRGRQRRDLRQRPQERLEGRAGH

Organism: NCBI:txid2587831